Protein AF-A0A2D6DYM0-F1 (afdb_monomer_lite)

Radius of gyration: 19.78 Å; chains: 1; bounding box: 45×24×46 Å

Foldseek 3Di:
DDDDDPPDPCNVVVVVPPPPDPDDPPVVVVVVVVLVVCCVVPPVVSVQVVCCVPVVDHDD

Sequence (60 aa):
MRVITYKDRGYQKFVASLDRRAEPPRELEEAVAGIVGEVRRRGDRALIDFTKKFDKAKLN

Structure (mmCIF, N/CA/C/O backbone):
data_AF-A0A2D6DYM0-F1
#
_entry.id   AF-A0A2D6DYM0-F1
#
loop_
_atom_site.group_PDB
_atom_site.id
_atom_site.type_symbol
_atom_site.label_atom_id
_atom_site.label_alt_id
_atom_site.label_comp_id
_atom_site.label_asym_id
_atom_site.label_entity_id
_atom_site.label_seq_id
_atom_site.pdbx_PDB_ins_code
_atom_site.Cartn_x
_atom_site.Cartn_y
_atom_site.Cartn_z
_atom_site.occupancy
_atom_site.B_iso_or_equiv
_atom_site.auth_seq_id
_atom_site.auth_comp_id
_atom_site.auth_asym_id
_atom_site.auth_atom_id
_atom_site.pdbx_PDB_model_num
ATOM 1 N N . MET A 1 1 ? 23.308 13.011 -8.534 1.00 74.38 1 MET A N 1
ATOM 2 C CA . MET A 1 1 ? 22.296 12.326 -9.369 1.00 74.38 1 MET A CA 1
ATOM 3 C C . MET A 1 1 ? 23.017 11.369 -10.304 1.00 74.38 1 MET A C 1
ATOM 5 O O . MET A 1 1 ? 23.969 11.796 -10.942 1.00 74.38 1 MET A O 1
ATOM 9 N N . ARG A 1 2 ? 22.644 10.085 -10.338 1.00 85.12 2 ARG A N 1
ATOM 10 C CA . ARG A 1 2 ? 23.288 9.102 -11.224 1.00 85.12 2 ARG A CA 1
ATOM 11 C C . ARG A 1 2 ? 22.578 9.110 -12.577 1.00 85.12 2 ARG A C 1
ATOM 13 O O . ARG A 1 2 ? 21.384 8.840 -12.624 1.00 85.12 2 ARG A O 1
ATOM 20 N N . VAL A 1 3 ? 23.307 9.409 -13.649 1.00 89.06 3 VAL A N 1
ATOM 21 C CA . VAL A 1 3 ? 22.811 9.313 -15.030 1.00 89.06 3 VAL A CA 1
ATOM 22 C C . VAL A 1 3 ? 23.300 7.989 -15.611 1.00 89.06 3 VAL A C 1
ATOM 24 O O . VAL A 1 3 ? 24.486 7.687 -15.515 1.00 89.06 3 VAL A O 1
ATOM 27 N N . ILE A 1 4 ? 22.386 7.191 -16.162 1.00 90.88 4 ILE A N 1
ATOM 28 C CA . ILE A 1 4 ? 22.693 5.939 -16.867 1.00 90.88 4 ILE A CA 1
ATOM 29 C C . ILE A 1 4 ? 22.298 6.124 -18.329 1.00 90.88 4 ILE A C 1
ATOM 31 O O . ILE A 1 4 ? 21.209 6.619 -18.618 1.00 90.88 4 ILE A O 1
ATOM 35 N N . THR A 1 5 ? 23.177 5.730 -19.245 1.00 94.12 5 THR A N 1
ATOM 36 C CA . THR A 1 5 ? 22.956 5.818 -20.693 1.00 94.12 5 THR A CA 1
ATOM 37 C C . THR A 1 5 ? 22.856 4.427 -21.313 1.00 94.12 5 THR A C 1
ATOM 39 O O . THR A 1 5 ? 23.439 3.466 -20.817 1.00 94.12 5 THR A O 1
ATOM 42 N N . TYR A 1 6 ? 22.149 4.308 -22.441 1.00 93.88 6 TYR A N 1
ATOM 43 C CA . TYR A 1 6 ? 22.037 3.051 -23.196 1.00 93.88 6 TYR A CA 1
ATOM 44 C C . TYR A 1 6 ? 23.383 2.519 -23.712 1.00 93.88 6 TYR A C 1
ATOM 46 O O . TYR A 1 6 ? 23.480 1.361 -24.112 1.00 93.88 6 TYR A O 1
ATOM 54 N N . LYS A 1 7 ? 24.421 3.365 -23.696 1.00 95.88 7 LYS A N 1
ATOM 55 C CA . LYS A 1 7 ? 25.796 3.018 -24.074 1.00 95.88 7 LYS A CA 1
ATOM 56 C C . LYS A 1 7 ? 26.578 2.327 -22.955 1.00 95.88 7 LYS A C 1
ATOM 58 O O . LYS A 1 7 ? 27.641 1.771 -23.220 1.00 95.88 7 LYS A O 1
ATOM 63 N N . ASP A 1 8 ? 26.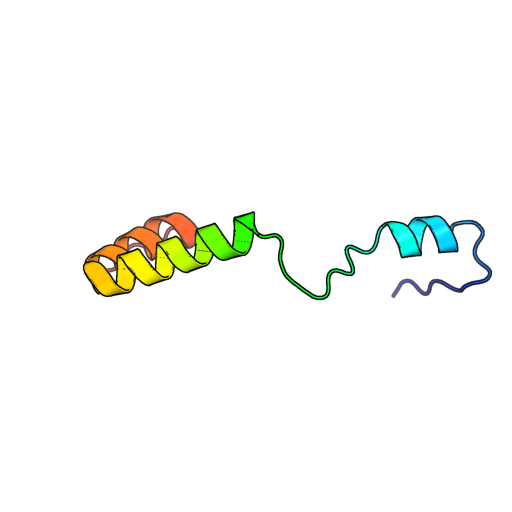088 2.362 -21.718 1.00 95.94 8 ASP A N 1
ATOM 64 C CA . ASP A 1 8 ? 26.788 1.746 -20.598 1.00 95.94 8 ASP A CA 1
ATOM 65 C C . ASP A 1 8 ? 26.785 0.221 -20.751 1.00 95.94 8 ASP A C 1
ATOM 67 O O . ASP A 1 8 ? 25.741 -0.394 -20.968 1.00 95.94 8 ASP A O 1
ATOM 71 N N . ARG A 1 9 ? 27.940 -0.428 -20.546 1.00 94.94 9 ARG A N 1
ATOM 72 C CA . ARG A 1 9 ? 28.071 -1.900 -20.617 1.00 94.94 9 ARG A CA 1
ATOM 73 C C . ARG A 1 9 ? 27.070 -2.636 -19.711 1.00 94.94 9 ARG A C 1
ATOM 75 O O . ARG A 1 9 ? 26.677 -3.761 -20.001 1.00 94.94 9 ARG A O 1
ATOM 82 N N . GLY A 1 10 ? 26.662 -2.003 -18.609 1.00 93.19 10 GLY A N 1
ATOM 83 C CA . GLY A 1 10 ? 25.687 -2.529 -17.652 1.00 93.19 10 GLY A CA 1
ATOM 84 C C . GLY A 1 10 ? 24.228 -2.160 -17.934 1.00 93.19 10 GLY A C 1
ATOM 85 O O . GLY A 1 10 ? 23.368 -2.563 -17.154 1.00 93.19 10 GLY A O 1
ATOM 86 N N . TYR A 1 11 ? 23.933 -1.413 -19.003 1.00 93.75 11 TYR A N 1
ATOM 87 C CA . TYR A 1 11 ? 22.600 -0.869 -19.270 1.00 93.75 11 TYR A CA 1
ATOM 88 C C . TYR A 1 11 ? 21.520 -1.951 -19.291 1.00 93.75 11 TYR A C 1
ATOM 90 O O . TYR A 1 11 ? 20.542 -1.842 -18.561 1.00 93.75 11 TYR A O 1
ATOM 98 N N . GLN A 1 12 ? 21.726 -3.037 -20.040 1.00 93.25 12 GLN A N 1
ATOM 99 C CA . GLN A 1 12 ? 20.741 -4.121 -20.145 1.00 93.25 12 GLN A CA 1
ATOM 100 C C . GLN A 1 12 ? 20.449 -4.775 -18.789 1.00 93.25 12 GLN A C 1
ATOM 102 O O . GLN A 1 12 ? 19.293 -4.988 -18.434 1.00 93.25 12 GLN A O 1
ATOM 107 N N . LYS A 1 13 ? 21.488 -5.021 -17.980 1.00 92.19 13 LYS A N 1
ATOM 108 C CA . LYS A 1 13 ? 21.332 -5.577 -16.628 1.00 92.19 13 LYS A CA 1
ATOM 109 C C . LYS A 1 13 ? 20.595 -4.608 -15.701 1.00 92.19 13 LYS A C 1
ATOM 111 O O . LYS A 1 13 ? 19.747 -5.035 -14.927 1.00 92.19 13 LYS A O 1
ATOM 116 N N . PHE A 1 14 ? 20.901 -3.314 -15.789 1.00 91.56 14 PHE A N 1
ATOM 117 C CA . PHE A 1 14 ? 20.206 -2.279 -15.027 1.00 91.56 14 PHE A CA 1
ATOM 118 C C . PHE A 1 14 ? 18.723 -2.208 -15.410 1.00 91.56 14 PHE A C 1
ATOM 120 O O . PHE A 1 14 ? 17.856 -2.301 -14.550 1.00 91.56 14 PHE A O 1
ATOM 127 N N . VAL A 1 15 ? 18.427 -2.133 -1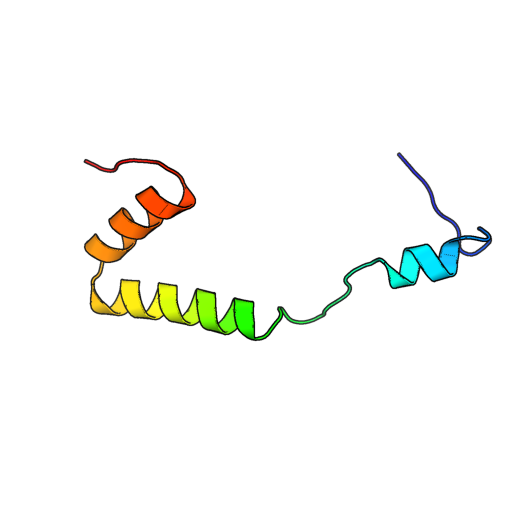6.704 1.00 90.19 15 VAL A N 1
ATOM 128 C CA . VAL A 1 15 ? 17.072 -2.103 -17.266 1.00 90.19 15 VAL A CA 1
ATOM 129 C C . VAL A 1 15 ? 16.264 -3.350 -16.881 1.00 90.19 15 VAL A C 1
ATOM 131 O O . VAL A 1 15 ? 15.075 -3.228 -16.587 1.00 90.19 15 VAL A O 1
ATOM 134 N N . ALA A 1 16 ? 16.897 -4.526 -16.837 1.00 88.12 16 ALA A N 1
ATOM 135 C CA . ALA A 1 16 ? 16.286 -5.774 -16.376 1.00 88.12 16 ALA A CA 1
ATOM 136 C C . ALA A 1 16 ? 16.062 -5.822 -14.855 1.00 88.12 16 ALA A C 1
ATOM 138 O O . ALA A 1 16 ? 15.142 -6.488 -14.397 1.00 88.12 16 ALA A O 1
ATOM 139 N N . SER A 1 17 ? 16.880 -5.113 -14.068 1.00 88.75 17 SER A N 1
ATOM 140 C CA . SER A 1 17 ? 16.697 -5.008 -12.612 1.00 88.75 17 SER A CA 1
ATOM 141 C C . SER A 1 17 ? 15.570 -4.064 -12.193 1.00 88.75 17 SER A C 1
ATOM 143 O O . SER A 1 17 ? 15.184 -4.059 -11.027 1.00 88.75 17 SER A O 1
ATOM 145 N N . LEU A 1 18 ? 15.049 -3.254 -13.118 1.00 87.00 18 LEU A N 1
ATOM 146 C CA . LEU A 1 18 ? 13.881 -2.432 -12.837 1.00 87.00 18 LEU A CA 1
ATOM 147 C C . LEU A 1 18 ? 12.655 -3.347 -12.767 1.00 87.00 18 LEU A C 1
ATOM 149 O O . LEU A 1 18 ? 12.277 -3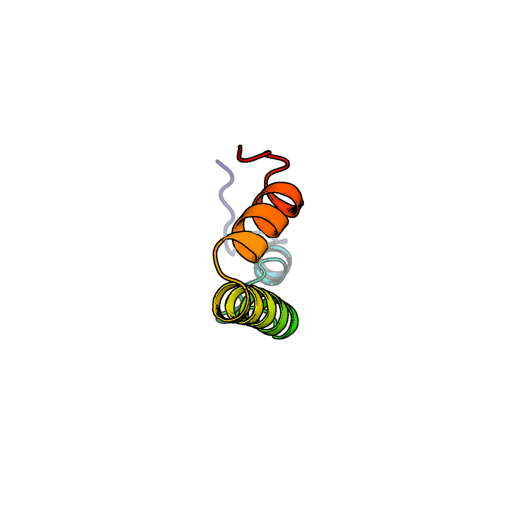.938 -13.780 1.00 87.00 18 LEU A O 1
ATOM 153 N N . ASP A 1 19 ? 12.020 -3.421 -11.598 1.00 74.12 19 ASP A N 1
ATOM 154 C CA . ASP A 1 19 ? 10.751 -4.126 -11.389 1.00 74.12 19 ASP A CA 1
ATOM 155 C C . ASP A 1 19 ? 9.602 -3.339 -12.045 1.00 74.12 19 ASP A C 1
ATOM 157 O O . ASP A 1 19 ? 8.812 -2.650 -11.403 1.00 74.12 19 ASP A O 1
ATOM 161 N N . ARG A 1 20 ? 9.584 -3.351 -13.382 1.00 72.62 20 ARG A N 1
ATOM 162 C CA . ARG A 1 20 ? 8.636 -2.618 -14.232 1.00 72.62 20 ARG A CA 1
ATOM 163 C C . ARG A 1 20 ? 7.376 -3.439 -14.442 1.00 72.62 20 ARG A C 1
ATOM 165 O O . ARG A 1 20 ? 7.090 -3.872 -15.556 1.00 72.62 20 ARG A O 1
ATOM 172 N N . ARG A 1 21 ? 6.635 -3.670 -13.365 1.00 75.19 21 ARG A N 1
ATOM 173 C CA . ARG A 1 21 ? 5.309 -4.278 -13.465 1.00 75.19 21 ARG A CA 1
ATOM 174 C C . ARG A 1 21 ? 4.269 -3.188 -13.688 1.00 75.19 21 ARG A C 1
ATOM 176 O O . ARG A 1 21 ? 4.281 -2.173 -12.998 1.00 75.19 21 ARG A O 1
ATOM 183 N N . ALA A 1 22 ? 3.390 -3.404 -14.663 1.00 78.81 22 ALA A N 1
ATOM 184 C CA . ALA A 1 22 ? 2.212 -2.559 -14.849 1.00 78.81 22 ALA A CA 1
ATOM 185 C C . ALA A 1 22 ? 1.192 -2.778 -13.720 1.00 78.81 22 ALA A C 1
ATOM 187 O O . ALA A 1 22 ? 0.498 -1.846 -13.329 1.00 78.81 22 ALA A O 1
ATOM 188 N N . GLU A 1 23 ? 1.157 -3.996 -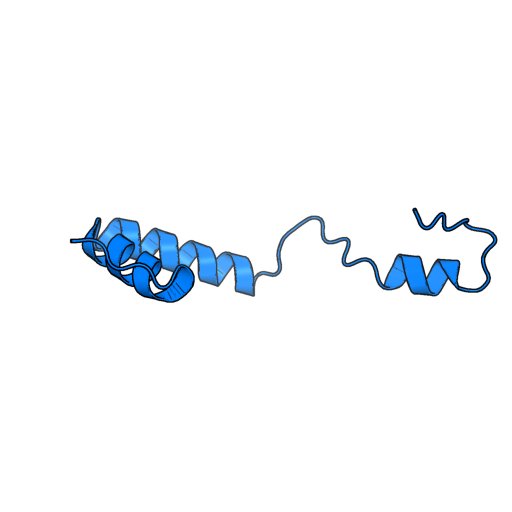13.176 1.00 84.31 23 GLU A N 1
ATOM 189 C CA . GLU A 1 23 ? 0.235 -4.427 -12.129 1.00 84.31 23 GLU A CA 1
ATOM 190 C C . GLU A 1 23 ? 1.000 -5.003 -10.930 1.00 84.31 23 GLU A C 1
ATOM 192 O O . GLU A 1 23 ? 2.083 -5.583 -11.094 1.00 84.31 23 GLU A O 1
ATOM 197 N N . PRO A 1 24 ? 0.470 -4.847 -9.707 1.00 88.00 24 PRO A N 1
ATOM 198 C CA . PRO A 1 24 ? 1.057 -5.469 -8.533 1.00 88.00 24 PRO A CA 1
ATOM 199 C C . PRO A 1 24 ? 1.043 -7.007 -8.644 1.00 88.00 24 PRO A C 1
ATOM 201 O O . PRO A 1 24 ? 0.247 -7.588 -9.377 1.00 88.00 24 PRO A O 1
ATOM 204 N N . PRO A 1 25 ? 1.918 -7.715 -7.909 1.00 91.19 25 PRO A N 1
ATOM 205 C CA . PRO A 1 25 ? 1.810 -9.164 -7.795 1.00 91.19 25 PRO A CA 1
ATOM 206 C C . PRO A 1 25 ? 0.448 -9.557 -7.206 1.00 91.19 25 PRO A C 1
ATOM 208 O O . PRO A 1 25 ? -0.015 -8.923 -6.260 1.00 91.19 25 PRO A O 1
ATOM 211 N N . ARG A 1 26 ? -0.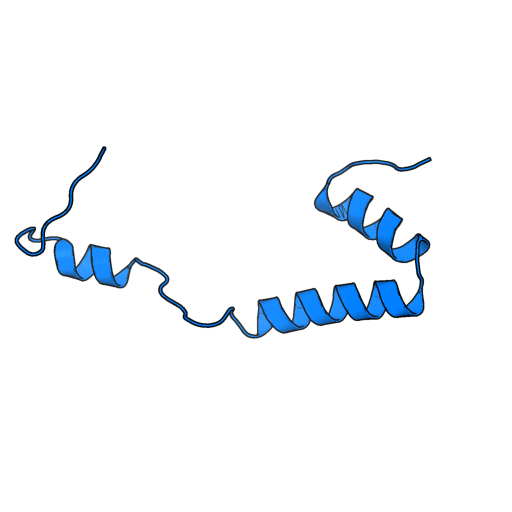137 -10.659 -7.685 1.00 93.12 26 ARG A N 1
ATOM 212 C CA . ARG A 1 26 ? -1.415 -11.198 -7.186 1.00 93.12 26 ARG A CA 1
ATOM 213 C C . ARG A 1 26 ? -1.459 -11.346 -5.658 1.00 93.12 26 ARG A C 1
ATOM 215 O O . ARG A 1 26 ? -2.468 -11.046 -5.036 1.00 93.12 26 ARG A O 1
ATOM 222 N N . GLU A 1 27 ? -0.353 -11.759 -5.043 1.00 95.00 27 GLU A N 1
ATOM 223 C CA . GLU A 1 27 ? -0.239 -11.886 -3.582 1.00 95.00 27 GLU A CA 1
ATOM 224 C C . GLU A 1 27 ? -0.464 -10.549 -2.856 1.00 95.00 27 GLU A C 1
ATOM 226 O O . GLU A 1 27 ? -1.066 -10.512 -1.783 1.00 95.00 27 GLU A O 1
ATOM 231 N N . LEU A 1 28 ? -0.011 -9.436 -3.449 1.00 94.62 28 LEU A N 1
ATOM 232 C CA . LEU A 1 28 ? -0.238 -8.100 -2.905 1.00 94.62 28 LEU A CA 1
ATOM 233 C C . LEU A 1 28 ? -1.713 -7.706 -3.030 1.00 94.62 28 LEU A C 1
ATOM 235 O O . LEU A 1 28 ? -2.281 -7.165 -2.083 1.00 94.62 28 LEU A O 1
ATOM 239 N N . GLU A 1 29 ? -2.342 -8.005 -4.167 1.00 96.31 29 GLU A N 1
ATOM 240 C CA . GLU A 1 29 ? -3.770 -7.749 -4.375 1.00 96.31 29 GLU A CA 1
ATOM 241 C C . GLU A 1 29 ? -4.634 -8.530 -3.382 1.00 96.31 29 GLU A C 1
ATOM 243 O O . GLU A 1 29 ? -5.501 -7.949 -2.730 1.00 96.31 29 GLU A O 1
ATOM 248 N N . GLU A 1 30 ? -4.359 -9.825 -3.207 1.00 98.00 30 GLU A N 1
ATOM 249 C CA . GLU A 1 30 ? -5.059 -10.688 -2.252 1.00 98.00 30 GLU A CA 1
ATOM 250 C C . GLU A 1 30 ? -4.902 -10.177 -0.812 1.00 98.00 30 GLU A C 1
ATOM 252 O O . GLU A 1 30 ? -5.881 -10.115 -0.059 1.00 98.00 30 GLU A O 1
ATOM 257 N N . ALA A 1 31 ? -3.695 -9.745 -0.433 1.00 97.94 31 ALA A N 1
ATOM 258 C CA . ALA A 1 31 ? -3.440 -9.178 0.887 1.00 97.94 31 ALA A CA 1
ATOM 259 C C . ALA A 1 31 ? -4.248 -7.891 1.135 1.00 97.94 31 ALA A C 1
ATOM 261 O O . ALA A 1 31 ? -4.879 -7.749 2.188 1.00 97.94 31 ALA A O 1
ATOM 262 N N . VAL A 1 32 ? -4.264 -6.962 0.173 1.00 98.00 32 VAL A N 1
ATOM 263 C CA . VAL A 1 32 ? -5.019 -5.702 0.281 1.00 98.00 32 VAL A CA 1
ATOM 264 C C . VAL A 1 32 ? -6.525 -5.966 0.292 1.00 98.00 32 VAL A C 1
ATOM 266 O O . VAL A 1 32 ? -7.235 -5.415 1.137 1.00 98.00 32 VAL A O 1
ATOM 269 N N . ALA A 1 33 ? -7.019 -6.850 -0.579 1.00 98.38 33 ALA A N 1
ATOM 270 C CA . ALA A 1 33 ? -8.425 -7.243 -0.610 1.00 98.38 33 ALA A CA 1
ATOM 271 C C . ALA A 1 33 ? -8.877 -7.840 0.734 1.00 98.38 33 ALA A C 1
ATOM 273 O O . ALA A 1 33 ? -9.957 -7.505 1.227 1.00 98.38 33 ALA A O 1
ATOM 274 N N . GLY A 1 34 ? -8.029 -8.655 1.373 1.00 98.56 34 GLY A N 1
ATOM 275 C CA . GLY A 1 34 ? -8.281 -9.194 2.709 1.00 98.56 34 GLY A CA 1
ATOM 276 C C . GLY A 1 34 ? -8.398 -8.110 3.787 1.00 98.56 34 GLY A C 1
ATOM 277 O O . GLY A 1 34 ? -9.320 -8.150 4.602 1.00 98.56 34 GLY A O 1
ATOM 278 N N . ILE A 1 35 ? -7.517 -7.105 3.770 1.00 98.62 35 ILE A N 1
ATOM 279 C CA . ILE A 1 35 ? -7.575 -5.964 4.703 1.00 98.62 35 ILE A CA 1
ATOM 280 C C . ILE A 1 35 ? -8.880 -5.182 4.517 1.00 98.62 35 ILE A C 1
ATOM 282 O O . ILE A 1 35 ? -9.590 -4.930 5.493 1.00 98.62 35 ILE A O 1
ATOM 286 N N . VAL A 1 36 ? -9.231 -4.841 3.273 1.00 98.69 36 VAL A N 1
ATOM 287 C CA . VAL A 1 36 ? -10.470 -4.113 2.953 1.00 98.69 36 VAL A CA 1
ATOM 288 C C . VAL A 1 36 ? -11.702 -4.910 3.387 1.00 98.69 36 VAL A C 1
ATOM 290 O O . VAL A 1 36 ? -12.619 -4.348 3.989 1.00 98.69 36 VAL A O 1
ATOM 293 N N . GLY A 1 37 ? -11.719 -6.222 3.137 1.00 98.81 37 GLY A N 1
ATOM 294 C CA . GLY A 1 37 ? -12.796 -7.111 3.574 1.00 98.81 37 GLY A CA 1
ATOM 295 C C . GLY A 1 37 ? -12.965 -7.132 5.095 1.00 98.81 37 GLY A C 1
ATOM 296 O O . GLY A 1 37 ? -14.085 -7.034 5.599 1.00 98.81 37 GLY A O 1
ATOM 297 N N . GLU A 1 38 ? -11.861 -7.182 5.839 1.00 98.75 38 GLU A N 1
ATOM 298 C CA . GLU A 1 38 ? -11.884 -7.164 7.302 1.00 98.75 38 GLU A CA 1
ATOM 299 C C . GLU A 1 38 ? -12.381 -5.833 7.871 1.00 98.75 38 GLU A C 1
ATOM 301 O O . GLU A 1 38 ? -13.191 -5.837 8.803 1.00 98.75 38 GLU A O 1
ATOM 306 N N . VAL A 1 39 ? -11.971 -4.704 7.287 1.00 98.62 39 VAL A N 1
ATOM 307 C CA . VAL A 1 39 ? -12.491 -3.381 7.666 1.00 98.62 39 VAL A CA 1
ATOM 308 C C . VAL A 1 39 ? -13.978 -3.274 7.340 1.00 98.62 39 VAL A C 1
ATOM 310 O O . VAL A 1 39 ? -14.756 -2.847 8.189 1.00 98.62 39 VAL A O 1
ATOM 313 N N . ARG A 1 40 ? -14.423 -3.753 6.173 1.00 98.62 40 ARG A N 1
ATOM 314 C CA . ARG A 1 40 ? -15.851 -3.777 5.818 1.00 98.62 40 ARG A CA 1
ATOM 315 C C . ARG A 1 40 ? -16.686 -4.603 6.802 1.00 98.62 40 ARG A C 1
ATOM 317 O O . ARG A 1 40 ? -17.827 -4.249 7.077 1.00 98.62 40 ARG A O 1
ATOM 324 N N . ARG A 1 41 ? -16.134 -5.702 7.324 1.00 98.69 41 ARG A N 1
ATOM 325 C CA . ARG A 1 41 ? -16.832 -6.618 8.238 1.00 98.69 41 ARG A CA 1
ATOM 326 C C . ARG A 1 41 ? -16.829 -6.147 9.694 1.00 98.69 41 ARG A C 1
ATOM 328 O O . ARG A 1 41 ? -17.799 -6.392 10.405 1.00 98.69 41 ARG A O 1
ATOM 335 N N . ARG A 1 42 ? -15.729 -5.549 10.167 1.00 98.56 42 ARG A N 1
ATOM 336 C CA . ARG A 1 42 ? -15.508 -5.227 11.593 1.00 98.56 42 ARG A CA 1
ATOM 337 C C . ARG A 1 42 ? -15.423 -3.731 11.908 1.00 98.56 42 ARG A C 1
ATOM 339 O O . ARG A 1 42 ? -15.335 -3.391 13.088 1.00 98.56 42 ARG A O 1
ATOM 346 N N . GLY A 1 43 ? -15.433 -2.864 10.898 1.00 98.25 43 GLY A N 1
ATOM 347 C CA . GLY A 1 43 ? -15.327 -1.413 11.049 1.00 98.25 43 GLY A CA 1
ATOM 348 C C . GLY A 1 43 ? -14.064 -0.992 11.802 1.00 98.25 43 GLY A C 1
ATOM 349 O O . GLY A 1 43 ? -12.990 -1.577 11.624 1.00 98.25 43 GLY A O 1
ATOM 350 N N . ASP A 1 44 ? -14.223 -0.017 12.695 1.00 98.44 44 ASP A N 1
ATOM 351 C CA . ASP A 1 44 ? -13.139 0.615 13.459 1.00 98.44 44 ASP A CA 1
ATOM 352 C C . ASP A 1 44 ? -12.285 -0.375 14.245 1.00 98.44 44 ASP A C 1
ATOM 354 O O . ASP A 1 44 ? -11.084 -0.170 14.400 1.00 98.44 44 ASP A O 1
ATOM 358 N N . ARG A 1 45 ? -12.860 -1.501 14.687 1.00 98.25 45 ARG A N 1
ATOM 359 C CA . ARG A 1 45 ? -12.084 -2.537 15.376 1.00 98.25 45 ARG A CA 1
ATOM 360 C C . ARG A 1 45 ? -10.956 -3.070 14.490 1.00 98.25 45 ARG A C 1
ATOM 362 O O . ARG A 1 45 ? -9.825 -3.172 14.949 1.00 98.25 45 ARG A O 1
ATOM 369 N N . ALA A 1 46 ? -11.249 -3.395 13.229 1.00 98.50 46 ALA A N 1
ATOM 370 C CA . ALA A 1 46 ? -10.216 -3.842 12.295 1.00 98.50 46 ALA A CA 1
ATOM 371 C C . ALA A 1 46 ? -9.239 -2.713 11.950 1.00 98.50 46 ALA A C 1
ATOM 373 O O . ALA A 1 46 ? -8.046 -2.973 11.820 1.00 98.50 46 ALA A O 1
ATOM 374 N N . LEU A 1 47 ? -9.727 -1.475 11.837 1.00 98.12 47 LEU A N 1
ATOM 375 C CA . LEU A 1 47 ? -8.874 -0.321 11.565 1.00 98.12 47 LEU A CA 1
ATOM 376 C C . LEU A 1 47 ? -7.827 -0.128 12.673 1.00 98.12 47 LEU A C 1
ATOM 378 O O . LEU A 1 47 ? -6.637 -0.093 12.378 1.00 98.12 47 LEU A O 1
ATOM 382 N N . ILE A 1 48 ? -8.250 -0.111 13.941 1.00 98.25 48 ILE A N 1
ATOM 383 C CA . ILE A 1 48 ? -7.36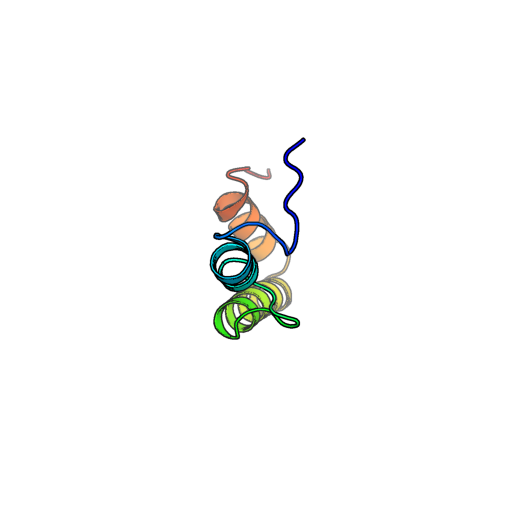1 0.021 15.107 1.00 98.25 48 ILE A CA 1
ATOM 384 C C . ILE A 1 48 ? -6.351 -1.136 15.164 1.00 98.25 48 ILE A C 1
ATOM 386 O O . ILE A 1 48 ? -5.159 -0.908 15.400 1.00 98.25 48 ILE A O 1
ATOM 390 N N . ASP A 1 49 ? -6.798 -2.370 14.906 1.00 98.06 49 ASP A N 1
ATOM 391 C CA . ASP A 1 49 ? -5.917 -3.542 14.854 1.00 98.06 49 ASP A CA 1
ATOM 392 C C . ASP A 1 49 ? -4.819 -3.377 13.786 1.00 98.06 49 ASP A C 1
ATOM 394 O O . ASP A 1 49 ? -3.641 -3.652 14.046 1.00 98.06 49 ASP A O 1
ATOM 398 N N . PHE A 1 50 ? -5.184 -2.911 12.586 1.00 98.31 50 PHE A N 1
ATOM 399 C CA . PHE A 1 50 ? -4.237 -2.705 11.490 1.00 98.31 50 PHE A CA 1
ATOM 400 C C . PHE A 1 50 ? -3.308 -1.512 11.728 1.00 98.31 50 PHE A C 1
ATOM 402 O O . PHE A 1 50 ? -2.108 -1.654 11.490 1.00 98.31 50 PHE A O 1
ATOM 409 N N . THR A 1 51 ? -3.796 -0.404 12.290 1.00 98.44 51 THR A N 1
ATOM 410 C CA . THR A 1 51 ? -2.957 0.730 12.714 1.00 98.44 51 THR A CA 1
ATOM 411 C C . THR A 1 51 ? -1.894 0.280 13.716 1.00 98.44 51 THR A C 1
ATOM 413 O O . THR A 1 51 ? -0.705 0.559 13.555 1.00 98.44 51 THR A O 1
ATOM 416 N N . LYS A 1 52 ? -2.269 -0.530 14.713 1.00 98.19 52 LYS A N 1
ATOM 417 C CA . LYS A 1 52 ? -1.298 -1.100 15.657 1.00 98.19 52 LYS A CA 1
ATOM 418 C C . LYS A 1 52 ? -0.297 -2.030 14.974 1.00 98.19 52 LYS A C 1
ATOM 420 O O . LYS A 1 52 ? 0.879 -2.058 15.347 1.00 98.19 52 LYS A O 1
ATOM 425 N N . LYS A 1 53 ? -0.739 -2.823 13.996 1.00 97.88 53 LYS A N 1
ATOM 426 C CA . LYS A 1 53 ? 0.117 -3.785 13.292 1.00 97.88 53 LYS A CA 1
ATOM 427 C C . LYS A 1 53 ? 1.152 -3.097 12.405 1.00 97.88 53 LYS A C 1
ATOM 429 O O . LYS A 1 53 ? 2.325 -3.476 12.482 1.00 97.88 53 LYS A O 1
ATOM 434 N N . PHE A 1 54 ? 0.729 -2.155 11.571 1.00 98.12 54 PHE A N 1
ATOM 435 C CA . PHE A 1 54 ? 1.560 -1.574 10.516 1.00 98.12 54 PHE A CA 1
ATOM 436 C C . PHE A 1 54 ? 2.261 -0.297 10.972 1.00 98.12 54 PHE A C 1
ATOM 438 O O . PHE A 1 54 ? 3.476 -0.201 10.823 1.00 98.12 54 PHE A O 1
ATOM 445 N N . ASP A 1 55 ? 1.540 0.599 11.645 1.00 97.50 55 ASP A N 1
ATOM 446 C CA . ASP A 1 55 ? 2.067 1.912 12.043 1.00 97.50 55 ASP A CA 1
ATOM 447 C C . ASP A 1 55 ? 2.691 1.889 13.442 1.00 97.50 55 ASP A C 1
ATOM 449 O O . ASP A 1 55 ? 3.324 2.850 13.875 1.00 97.50 55 ASP A O 1
ATOM 453 N N . LYS A 1 56 ? 2.489 0.789 14.184 1.00 97.81 56 LYS A N 1
ATOM 454 C CA . LYS A 1 56 ? 2.871 0.637 15.601 1.00 97.81 56 LYS A CA 1
ATOM 455 C C . LYS A 1 56 ? 2.253 1.701 16.517 1.00 97.81 56 LYS A C 1
ATOM 457 O O . LYS A 1 56 ? 2.672 1.842 17.666 1.00 97.81 56 LYS A O 1
ATOM 462 N N . ALA A 1 57 ? 1.219 2.391 16.041 1.00 97.31 57 ALA A N 1
ATOM 463 C CA . ALA A 1 57 ? 0.471 3.386 16.791 1.00 97.31 57 ALA A CA 1
ATOM 464 C C . ALA A 1 57 ? -0.664 2.735 17.594 1.00 97.31 57 ALA A C 1
ATOM 466 O O . ALA A 1 57 ? -1.255 1.734 17.187 1.00 97.31 57 ALA A O 1
ATOM 467 N N . LYS A 1 58 ? -0.973 3.308 18.759 1.00 95.56 58 LYS A N 1
ATOM 468 C CA . LYS A 1 58 ? -2.146 2.940 19.558 1.00 95.56 58 LYS A CA 1
ATOM 469 C C . LYS A 1 58 ? -3.151 4.079 19.477 1.00 95.56 58 LYS A C 1
ATOM 471 O O . LYS A 1 58 ? -2.784 5.223 19.729 1.00 95.56 58 LYS A O 1
ATOM 476 N N . LEU A 1 59 ? -4.383 3.745 19.116 1.00 91.62 59 LEU A N 1
ATOM 477 C CA . LEU A 1 59 ? -5.511 4.668 19.125 1.00 91.62 59 LEU A CA 1
ATOM 478 C C . LEU A 1 59 ? -6.315 4.413 20.403 1.00 91.62 59 LEU A C 1
ATOM 480 O O . LEU A 1 59 ? -6.503 3.252 20.779 1.00 91.62 59 LEU A O 1
ATOM 484 N N . ASN A 1 60 ? -6.691 5.498 21.079 1.00 72.50 60 ASN A N 1
ATOM 485 C CA . ASN A 1 60 ? -7.400 5.496 22.360 1.00 72.50 60 ASN A CA 1
ATOM 486 C C . ASN A 1 60 ? -8.902 5.640 22.140 1.00 72.50 60 ASN A C 1
ATOM 488 O O . ASN A 1 60 ? -9.268 6.415 21.227 1.00 72.50 60 ASN A O 1
#

Secondary structure (DSSP, 8-state):
-----TTSTTHHHHHHHS---SS--HHHHHHHHHHHHHHHHHTHHHHHHHHHHHT-----

pLDDT: mean 93.11, std 7.26, range [72.5, 98.81]